Protein AF-A0A3D0PVH1-F1 (afdb_monomer)

Radius of gyration: 25.81 Å; Cα contacts (8 Å, |Δi|>4): 87; chains: 1; bounding box: 65×51×60 Å

Mean predicted aligned error: 17.64 Å

Sequence (169 aa):
MKKSSKGLLYLTVISFYKYKIFYNYIYSILQAGQNINSIFKSRQNTFSICLEEKLMKNLGETIGKRIRSYRVQAQLSQEALAERAGVHPTYIGQLERGEKNATIESIAKITAALQLPLSKLFAHLESSEEQQEDIPSVCYQMILQQPEKKQKAILKLLQDIVAVLENEE

Foldseek 3Di:
DDDDPVVVVVVVVVVVVVVVVVVVVVVVCVVVVDDPVVVVVVCVVVVVVVVVVVLLLVLQQLLLCLLVVLCVVVVHDLCQLCVQLVHDSVVNVCSNRSVDDDDPSSLVSSCVSSVHPSCVSCPPPPPDDDPDPPVVVVVVVVLVPDDPVVNVVVVVVVVVVVVVVVPPD

Nearest PDB structures (foldseek):
  2b5a-assembly1_A  TM=9.192E-01  e=3.658E-06  [Bacillus] caldolyticus
  1y7y-assembly1_B  TM=9.838E-01  e=2.202E-05  Aeromonas hydrophila
  3f52-assembly1_A  TM=9.693E-01  e=4.315E-05  Corynebacterium glutamicum
  5woq-assembly2_C  TM=9.883E-01  e=1.253E-04  Mycolicibacterium smegmatis MC2 155
  6jq1-assembly1_A  TM=8.624E-01  e=2.455E-04  Deinococcus geothermalis DSM 11300

Solvent-accessible surface area (backbone atoms only — not comparable to full-atom values): 9764 Å² total; per-residue (Å²): 137,86,79,73,74,66,62,64,56,52,56,54,50,51,52,52,52,54,50,49,53,52,49,53,48,53,52,52,42,68,74,65,75,56,62,69,67,63,57,50,64,67,44,50,63,63,54,48,55,58,48,50,55,55,51,54,56,49,50,38,33,51,44,10,46,48,54,46,52,54,36,53,74,70,71,44,54,55,56,58,47,14,61,64,34,74,48,57,38,70,55,46,54,33,29,37,67,30,77,43,88,72,51,72,67,57,50,52,33,46,27,58,54,65,76,43,63,68,64,71,69,56,58,80,72,83,76,76,90,70,99,63,82,57,60,70,60,52,52,51,54,61,45,68,76,42,58,69,74,55,40,56,51,51,52,52,52,50,51,55,51,50,56,55,65,70,71,76,121

Structure (mmCIF, N/CA/C/O backbone):
data_AF-A0A3D0PVH1-F1
#
_entry.id   AF-A0A3D0PVH1-F1
#
loop_
_atom_site.group_PDB
_atom_site.id
_atom_site.type_symbol
_atom_site.label_atom_id
_atom_site.label_alt_id
_atom_site.label_comp_id
_atom_site.label_asym_id
_atom_site.label_entity_id
_atom_site.label_seq_id
_atom_site.pdbx_PDB_ins_code
_atom_site.Cartn_x
_atom_site.Cartn_y
_atom_site.Cartn_z
_atom_site.occupancy
_atom_site.B_iso_or_equiv
_atom_site.auth_seq_id
_atom_site.auth_comp_id
_atom_site.auth_asym_id
_atom_site.auth_atom_id
_atom_site.pdbx_PDB_model_num
ATOM 1 N N . MET A 1 1 ? 6.903 41.391 25.433 1.00 38.75 1 MET A N 1
ATOM 2 C CA . MET A 1 1 ? 7.056 40.019 24.893 1.00 38.75 1 MET A CA 1
ATOM 3 C C . MET A 1 1 ? 8.534 39.634 24.898 1.00 38.75 1 MET A C 1
ATOM 5 O O . MET A 1 1 ? 9.272 40.074 24.028 1.00 38.75 1 MET A O 1
ATOM 9 N N . LYS A 1 2 ? 8.999 38.879 25.904 1.00 40.88 2 LYS A N 1
ATOM 10 C CA . LYS A 1 2 ? 10.384 38.376 25.967 1.00 40.88 2 LYS A CA 1
ATOM 11 C C . LYS A 1 2 ? 10.475 37.090 25.137 1.00 40.88 2 LYS A C 1
ATOM 13 O O . LYS A 1 2 ? 9.973 36.058 25.571 1.00 40.88 2 LYS A O 1
ATOM 18 N N . LYS A 1 3 ? 11.074 37.138 23.942 1.00 42.75 3 LYS A N 1
ATOM 19 C CA . LYS A 1 3 ? 11.450 35.917 23.207 1.00 42.75 3 LYS A CA 1
ATOM 20 C C . LYS A 1 3 ? 12.650 35.277 23.917 1.00 42.75 3 LYS A C 1
ATOM 22 O O . LYS A 1 3 ? 13.628 35.949 24.219 1.00 42.75 3 LYS A O 1
ATOM 27 N N . SER A 1 4 ? 12.516 33.994 24.242 1.00 41.38 4 SER A N 1
ATOM 28 C CA . SER A 1 4 ? 13.452 33.202 25.044 1.00 41.38 4 SER A CA 1
ATOM 29 C C . SER A 1 4 ? 14.794 32.999 24.331 1.00 41.38 4 SER A C 1
ATOM 31 O O . SER A 1 4 ? 14.883 32.266 23.348 1.00 41.38 4 SER A O 1
ATOM 33 N N . SER A 1 5 ? 15.858 33.595 24.871 1.00 49.34 5 SER A N 1
ATOM 34 C CA . SER A 1 5 ? 17.253 33.500 24.407 1.00 49.34 5 SER A CA 1
ATOM 35 C C . SER A 1 5 ? 17.872 32.095 24.536 1.00 49.34 5 SER A C 1
ATOM 37 O O . SER A 1 5 ? 19.026 31.892 24.173 1.00 49.34 5 SER A O 1
ATOM 39 N N . LYS A 1 6 ? 17.126 31.110 25.058 1.00 46.09 6 LYS A N 1
ATOM 40 C CA . LYS A 1 6 ? 17.613 29.744 25.314 1.00 46.09 6 LYS A CA 1
ATOM 41 C C . LYS A 1 6 ? 17.659 28.861 24.055 1.00 46.09 6 LYS A C 1
ATOM 43 O O . LYS A 1 6 ? 18.443 27.921 24.014 1.00 46.09 6 LYS A O 1
ATOM 48 N N . GLY A 1 7 ? 16.871 29.175 23.020 1.00 42.56 7 GLY A N 1
ATOM 49 C CA . GLY A 1 7 ? 16.811 28.386 21.778 1.00 42.56 7 GLY A CA 1
ATOM 50 C C . GLY A 1 7 ? 18.022 28.563 20.852 1.00 42.56 7 GLY A C 1
ATOM 51 O O . GLY A 1 7 ? 18.492 27.590 20.268 1.00 42.56 7 GLY A O 1
ATOM 52 N N . LEU A 1 8 ? 18.580 29.779 20.759 1.00 41.19 8 LEU A N 1
ATOM 53 C CA . LEU A 1 8 ? 19.764 30.034 19.924 1.00 41.19 8 LEU A CA 1
ATOM 54 C C . LEU A 1 8 ? 21.045 29.426 20.514 1.00 41.19 8 LEU A C 1
ATOM 56 O O . LEU A 1 8 ? 21.888 28.956 19.759 1.00 41.19 8 LEU A O 1
ATOM 60 N N . LEU A 1 9 ? 21.170 29.372 21.844 1.00 41.19 9 LEU A N 1
ATOM 61 C CA . LEU A 1 9 ? 22.317 28.747 22.516 1.00 41.19 9 LEU A CA 1
ATOM 62 C C . LEU A 1 9 ? 22.354 27.220 22.331 1.00 41.19 9 LEU A C 1
ATOM 64 O O . LEU A 1 9 ? 23.427 26.630 22.297 1.00 41.19 9 LEU A O 1
ATOM 68 N N . TYR A 1 10 ? 21.202 26.564 22.172 1.00 40.69 10 TYR A N 1
ATOM 69 C CA . TYR A 1 10 ? 21.151 25.111 21.977 1.00 40.69 10 TYR A CA 1
ATOM 70 C C . TYR A 1 10 ? 21.612 24.703 20.567 1.00 40.69 10 TYR A C 1
ATOM 72 O O . TYR A 1 10 ? 22.348 23.731 20.398 1.00 40.69 10 TYR A O 1
ATOM 80 N N . LEU A 1 11 ? 21.251 25.495 19.551 1.00 40.66 11 LEU A N 1
ATOM 81 C CA . LEU A 1 11 ? 21.660 25.265 18.162 1.00 40.66 11 LEU A CA 1
ATOM 82 C C . LEU A 1 11 ? 23.155 25.541 17.938 1.00 40.66 11 LEU A C 1
ATOM 84 O O . LEU A 1 11 ? 23.806 24.805 17.193 1.00 40.66 11 LEU A O 1
ATOM 88 N N . THR A 1 12 ? 23.729 26.540 18.617 1.00 41.91 12 THR A N 1
ATOM 89 C CA . THR A 1 12 ? 25.173 26.813 18.533 1.00 41.91 12 THR A CA 1
ATOM 90 C C . THR A 1 12 ? 25.998 25.735 19.230 1.00 41.91 12 THR A C 1
ATOM 92 O O . THR A 1 12 ? 27.008 25.309 18.675 1.00 41.91 12 THR A O 1
ATOM 95 N N . VAL A 1 13 ? 25.547 25.213 20.376 1.00 44.84 13 VAL A N 1
ATOM 96 C CA . VAL A 1 13 ? 26.235 24.126 21.097 1.00 44.84 13 VAL A CA 1
ATOM 97 C C . VAL A 1 13 ? 26.186 22.804 20.319 1.00 44.84 13 VAL A C 1
ATOM 99 O O . VAL A 1 13 ? 27.207 22.121 20.239 1.00 44.84 13 VAL A O 1
ATOM 102 N N . ILE A 1 14 ? 25.062 22.458 19.677 1.00 44.75 14 ILE A N 1
ATOM 103 C CA . ILE A 1 14 ? 24.969 21.249 18.832 1.00 44.75 14 ILE A CA 1
ATOM 104 C C . ILE A 1 14 ? 25.853 21.372 17.589 1.00 44.75 14 ILE A C 1
ATOM 106 O O . ILE A 1 14 ? 26.555 20.419 17.247 1.00 44.75 14 ILE A O 1
ATOM 110 N N . SER A 1 15 ? 25.865 22.541 16.938 1.00 47.22 15 SER A N 1
ATOM 111 C CA . SER A 1 15 ? 26.770 22.795 15.814 1.00 47.22 15 SER A CA 1
ATOM 112 C C . SER A 1 15 ? 28.230 22.633 16.258 1.00 47.22 15 SER A C 1
ATOM 114 O O . SER A 1 15 ? 28.985 21.879 15.647 1.00 47.22 15 SER A O 1
ATOM 116 N N . PHE A 1 16 ? 28.604 23.202 17.409 1.00 43.06 16 PHE A N 1
ATOM 117 C CA . PHE A 1 16 ? 29.961 23.107 17.954 1.00 43.06 16 PHE A CA 1
ATOM 118 C C . PHE A 1 16 ? 30.376 21.670 18.314 1.00 43.06 16 PHE A C 1
ATOM 120 O O . PHE A 1 16 ? 31.490 21.254 17.998 1.00 43.06 16 PHE A O 1
ATOM 127 N N . TYR A 1 17 ? 29.487 20.874 18.920 1.00 39.94 17 TYR A N 1
ATOM 128 C CA . TYR A 1 17 ? 29.766 19.465 19.236 1.00 39.94 17 TYR A CA 1
ATOM 129 C C . TYR A 1 17 ? 29.896 18.599 17.981 1.00 39.94 17 TYR A C 1
ATOM 131 O O . TYR A 1 17 ? 30.778 17.742 17.919 1.00 39.94 17 TYR A O 1
ATOM 139 N N . LYS A 1 18 ? 29.074 18.851 16.957 1.00 49.81 18 LYS A N 1
ATOM 140 C CA . LYS A 1 18 ? 29.143 18.131 15.680 1.00 49.81 18 LYS A CA 1
ATOM 141 C C . LYS A 1 18 ? 30.455 18.427 14.945 1.00 49.81 18 LYS A C 1
ATOM 143 O O . LYS A 1 18 ? 31.111 17.497 14.480 1.00 49.81 18 LYS A O 1
ATOM 148 N N . TYR A 1 19 ? 30.891 19.690 14.943 1.00 50.19 19 TYR A N 1
ATOM 149 C CA . TYR A 1 19 ? 32.197 20.087 14.410 1.00 50.19 19 TYR A CA 1
ATOM 150 C C . TYR A 1 19 ? 33.364 19.532 15.231 1.00 50.19 19 TYR A C 1
ATOM 152 O O . TYR A 1 19 ? 34.348 19.092 14.649 1.00 50.19 19 TYR A O 1
ATO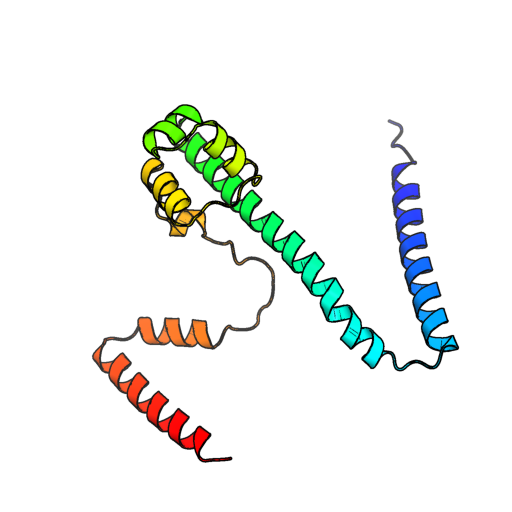M 160 N N . LYS A 1 20 ? 33.258 19.475 16.564 1.00 47.69 20 LYS A N 1
ATOM 161 C CA . LYS A 1 20 ? 34.323 18.946 17.434 1.00 47.69 20 LYS A CA 1
ATOM 162 C C . LYS A 1 20 ? 34.519 17.436 17.275 1.00 47.69 20 LYS A C 1
ATOM 164 O O . LYS A 1 20 ? 35.655 16.971 17.272 1.00 47.69 20 LYS A O 1
ATOM 169 N N . ILE A 1 21 ? 33.436 16.678 17.099 1.00 54.91 21 ILE A N 1
ATOM 170 C CA . ILE A 1 21 ? 33.502 15.236 16.807 1.00 54.91 21 ILE A CA 1
ATOM 171 C C . ILE A 1 21 ? 34.132 15.006 15.431 1.00 54.91 21 ILE A C 1
ATOM 173 O O . ILE A 1 21 ? 35.033 14.182 15.306 1.00 54.91 21 ILE A O 1
ATOM 177 N N . PHE A 1 22 ? 33.713 15.772 14.421 1.00 55.03 22 PHE A N 1
ATOM 178 C CA . PHE A 1 22 ? 34.266 15.669 13.071 1.00 55.03 22 PHE A CA 1
ATOM 179 C C . PHE A 1 22 ? 35.750 16.068 13.025 1.00 55.03 22 PHE A C 1
ATOM 181 O O . PHE A 1 22 ? 36.562 15.374 12.420 1.00 55.03 22 PHE A O 1
ATOM 188 N N . TYR A 1 23 ? 36.130 17.129 13.742 1.00 54.12 23 TYR A N 1
ATOM 189 C CA . TYR A 1 23 ? 37.510 17.602 13.827 1.00 54.12 23 TYR A CA 1
ATOM 190 C C . TYR A 1 23 ? 38.419 16.602 14.548 1.00 54.12 23 TYR A C 1
ATOM 192 O O . TYR A 1 23 ? 39.466 16.247 14.017 1.00 54.12 23 TYR A O 1
ATOM 200 N N . ASN A 1 24 ? 38.003 16.080 15.709 1.00 52.25 24 ASN A N 1
ATOM 201 C CA . ASN A 1 24 ? 38.764 15.054 16.434 1.00 52.25 24 ASN A CA 1
ATOM 202 C C . ASN A 1 24 ? 38.900 13.757 15.622 1.00 52.25 24 ASN A C 1
ATOM 204 O O . ASN A 1 24 ? 39.932 13.093 15.693 1.00 52.25 24 ASN A O 1
ATOM 208 N N . TYR A 1 25 ? 37.887 13.417 14.820 1.00 56.62 25 TYR A N 1
ATOM 209 C CA . TYR A 1 25 ? 37.922 12.262 13.930 1.00 56.62 25 TYR A CA 1
ATOM 210 C C . TYR A 1 25 ? 38.947 12.445 12.803 1.00 56.62 25 TYR A C 1
ATOM 212 O O . TYR A 1 25 ? 39.815 11.588 12.635 1.00 56.62 25 TYR A O 1
ATOM 220 N N . ILE A 1 26 ? 38.936 13.590 12.110 1.00 59.16 26 ILE A N 1
ATOM 221 C CA . ILE A 1 26 ? 39.945 13.901 11.085 1.00 59.16 26 ILE A CA 1
ATOM 222 C C . ILE A 1 26 ? 41.355 13.958 11.689 1.00 59.16 26 ILE A C 1
ATOM 224 O O . ILE A 1 26 ? 42.286 13.395 11.113 1.00 59.16 26 ILE A O 1
ATOM 228 N N . TYR A 1 27 ? 41.515 14.538 12.883 1.00 56.91 27 TYR A N 1
ATOM 229 C CA . TYR A 1 27 ? 42.807 14.571 13.576 1.00 56.91 27 TYR A CA 1
ATOM 230 C C . TYR A 1 27 ? 43.318 13.169 13.943 1.00 56.91 27 TYR A C 1
ATOM 232 O O . TYR A 1 27 ? 44.507 12.891 13.792 1.00 56.91 27 TYR A O 1
ATOM 240 N N . SER A 1 28 ? 42.431 12.262 14.369 1.00 56.66 28 SER A N 1
ATOM 241 C CA . SER A 1 28 ? 42.804 10.875 14.684 1.00 56.66 28 SER A CA 1
ATOM 242 C C . SER A 1 28 ? 43.239 10.077 13.448 1.00 56.66 28 SER A C 1
ATOM 244 O O . SER A 1 28 ? 44.145 9.252 13.537 1.00 56.66 28 SER A O 1
ATOM 246 N N . ILE A 1 29 ? 42.655 10.365 12.279 1.00 52.94 29 ILE A N 1
ATOM 247 C CA . ILE A 1 29 ? 43.011 9.715 11.010 1.00 52.94 29 ILE A CA 1
ATOM 248 C C . ILE A 1 29 ? 44.363 10.224 10.497 1.00 52.94 29 ILE A C 1
ATOM 250 O O . ILE A 1 29 ? 45.178 9.427 10.032 1.00 52.94 29 ILE A O 1
ATOM 254 N N . LEU A 1 30 ? 44.635 11.525 10.649 1.00 55.66 30 LEU A N 1
ATOM 255 C CA . LEU A 1 30 ? 45.919 12.130 10.283 1.00 55.66 30 LEU A CA 1
ATOM 256 C C . LEU A 1 30 ? 47.079 11.623 11.156 1.00 55.66 30 LEU A C 1
ATOM 258 O O . LEU A 1 30 ? 48.173 11.424 10.638 1.00 55.66 30 LEU A O 1
ATOM 262 N N . GLN A 1 31 ? 46.854 11.367 12.452 1.00 52.50 31 GLN A N 1
ATOM 263 C CA . GLN A 1 31 ? 47.897 10.825 13.337 1.00 52.50 31 GLN A CA 1
ATOM 264 C C . GLN A 1 31 ? 48.123 9.312 13.193 1.00 52.50 31 GLN A C 1
ATOM 266 O O . GLN A 1 31 ? 49.213 8.834 13.492 1.00 52.50 31 GLN A O 1
ATOM 271 N N . ALA A 1 32 ? 47.130 8.554 12.721 1.00 53.16 32 ALA A N 1
ATOM 272 C CA . ALA A 1 32 ? 47.226 7.098 12.584 1.00 53.16 32 ALA A CA 1
ATOM 273 C C . ALA A 1 32 ? 47.788 6.621 11.228 1.00 53.16 32 ALA A C 1
ATOM 275 O O . ALA A 1 32 ? 47.938 5.413 11.031 1.00 53.16 32 ALA A O 1
ATOM 276 N N . GLY A 1 33 ? 48.064 7.531 10.283 1.00 53.38 33 GLY A N 1
ATOM 277 C CA . GLY A 1 33 ? 48.622 7.200 8.962 1.00 53.38 33 GLY A CA 1
ATOM 278 C C . GLY A 1 33 ? 47.747 6.266 8.112 1.00 53.38 33 GLY A C 1
ATOM 279 O O . GLY A 1 33 ? 48.237 5.649 7.169 1.00 53.38 33 GLY A O 1
ATOM 280 N N . GLN A 1 34 ? 46.464 6.118 8.452 1.00 51.94 34 GLN A N 1
ATOM 281 C CA . GLN A 1 34 ? 45.548 5.200 7.777 1.00 51.94 34 GLN A CA 1
ATOM 282 C C . GLN A 1 34 ? 44.989 5.837 6.499 1.00 51.94 34 GLN A C 1
ATOM 284 O O . GLN A 1 34 ? 44.608 7.008 6.489 1.00 51.94 34 GLN A O 1
ATOM 289 N N . ASN A 1 35 ? 44.887 5.056 5.419 1.00 53.53 35 ASN A N 1
ATOM 290 C CA . ASN A 1 35 ? 44.295 5.521 4.167 1.00 53.53 35 ASN A CA 1
ATOM 291 C C . ASN A 1 35 ? 42.792 5.792 4.364 1.00 53.53 35 ASN A C 1
ATOM 293 O O . ASN A 1 35 ? 42.011 4.885 4.648 1.00 53.53 35 ASN A O 1
ATOM 297 N N . ILE A 1 36 ? 42.386 7.047 4.183 1.00 52.94 36 ILE A N 1
ATOM 298 C CA . ILE A 1 36 ? 41.011 7.526 4.391 1.00 52.94 36 ILE A CA 1
ATOM 299 C C . ILE A 1 36 ? 40.004 6.686 3.580 1.00 52.94 36 ILE A C 1
ATOM 301 O O . ILE A 1 36 ? 38.907 6.399 4.061 1.00 52.94 36 ILE A O 1
ATOM 305 N N . ASN A 1 37 ? 40.404 6.199 2.399 1.00 47.00 37 ASN A N 1
ATOM 306 C CA . ASN A 1 37 ? 39.548 5.403 1.520 1.00 47.00 37 ASN A CA 1
ATOM 307 C C . ASN A 1 37 ? 39.254 3.990 2.057 1.00 47.00 37 ASN A C 1
ATOM 309 O O . ASN A 1 37 ? 38.160 3.477 1.820 1.00 47.00 37 ASN A O 1
ATOM 313 N N . SER A 1 38 ? 40.166 3.353 2.805 1.00 46.62 38 SER A N 1
ATOM 314 C CA . SER A 1 38 ? 39.926 2.003 3.354 1.00 46.62 38 SER A CA 1
ATOM 315 C C . SER A 1 38 ? 38.992 2.030 4.572 1.00 46.62 38 SER A C 1
ATOM 317 O O . SER A 1 38 ? 38.184 1.118 4.769 1.00 46.62 38 SER A O 1
ATOM 319 N N . ILE A 1 39 ? 39.023 3.119 5.345 1.00 48.66 39 ILE A N 1
ATOM 320 C CA . ILE A 1 39 ? 38.092 3.366 6.456 1.00 48.66 39 ILE A CA 1
ATOM 321 C C . ILE A 1 39 ? 36.696 3.717 5.919 1.00 48.66 39 ILE A C 1
ATOM 323 O O . ILE A 1 39 ? 35.693 3.246 6.459 1.00 48.66 39 ILE A O 1
ATOM 327 N N . PHE A 1 40 ? 36.620 4.474 4.819 1.00 44.31 40 PHE A N 1
ATOM 328 C CA . PHE A 1 40 ? 35.352 4.813 4.167 1.00 44.31 40 PHE A CA 1
ATOM 329 C C . PHE A 1 40 ? 34.633 3.566 3.629 1.00 44.31 40 PHE A C 1
ATOM 331 O O . PHE A 1 40 ? 33.432 3.400 3.839 1.00 44.31 40 PHE A O 1
ATOM 338 N N . LYS A 1 41 ? 35.384 2.631 3.030 1.00 46.38 41 LYS A N 1
ATOM 339 C CA . LYS A 1 41 ? 34.841 1.383 2.467 1.00 46.38 41 LYS A CA 1
ATOM 340 C C . LYS A 1 41 ? 34.309 0.415 3.533 1.00 46.38 41 LYS A C 1
ATOM 342 O O . LYS A 1 41 ? 33.306 -0.248 3.301 1.00 46.38 41 LYS A O 1
ATOM 347 N N . SER A 1 42 ? 34.931 0.359 4.717 1.00 43.50 42 SER A N 1
ATOM 348 C CA . SER A 1 42 ? 34.463 -0.517 5.809 1.00 43.50 42 SER A CA 1
ATOM 349 C C . SER A 1 42 ? 33.243 0.034 6.562 1.00 43.50 42 SER A C 1
ATOM 351 O O . SER A 1 42 ? 32.468 -0.744 7.120 1.00 43.50 42 SER A O 1
ATOM 353 N N . ARG A 1 43 ? 33.024 1.360 6.556 1.00 44.53 43 ARG A N 1
ATOM 354 C CA . ARG A 1 43 ? 31.900 2.006 7.264 1.00 44.53 43 ARG A CA 1
ATOM 355 C C . ARG A 1 43 ? 30.712 2.426 6.399 1.00 44.53 43 ARG A C 1
ATOM 357 O O . ARG A 1 43 ? 29.647 2.666 6.966 1.00 44.53 43 ARG A O 1
ATOM 364 N N . GLN A 1 44 ? 30.824 2.425 5.067 1.00 41.62 44 GLN A N 1
ATOM 365 C CA . GLN A 1 44 ? 29.647 2.509 4.183 1.00 41.62 44 GLN A CA 1
ATOM 366 C C . GLN A 1 44 ? 28.609 1.430 4.528 1.00 41.62 44 GLN A C 1
ATOM 368 O O . GLN A 1 44 ? 27.420 1.718 4.575 1.00 41.62 44 GLN A O 1
ATOM 373 N N . ASN A 1 45 ? 29.059 0.230 4.904 1.00 38.44 45 ASN A N 1
ATOM 374 C CA . ASN A 1 45 ? 28.171 -0.886 5.223 1.00 38.44 45 ASN A CA 1
ATOM 375 C C . ASN A 1 45 ? 27.338 -0.664 6.506 1.00 38.44 45 ASN A C 1
ATOM 377 O O . ASN A 1 45 ? 26.179 -1.046 6.576 1.00 38.44 45 ASN A O 1
ATOM 381 N N . THR A 1 46 ? 27.881 0.016 7.523 1.00 36.34 46 THR A N 1
ATOM 382 C CA . THR A 1 46 ? 27.152 0.291 8.782 1.00 36.34 46 THR A CA 1
ATOM 383 C C . THR A 1 46 ? 26.297 1.556 8.719 1.00 36.34 46 THR A C 1
ATOM 385 O O . THR A 1 46 ? 25.272 1.635 9.396 1.00 36.34 46 THR A O 1
ATOM 388 N N . PHE A 1 47 ? 26.676 2.537 7.895 1.00 42.59 47 PHE A N 1
ATOM 389 C CA . PHE A 1 47 ? 25.851 3.722 7.647 1.00 42.59 47 PHE A CA 1
ATOM 390 C C . PHE A 1 47 ? 24.662 3.410 6.717 1.00 42.59 47 PHE A C 1
ATOM 392 O O . PHE A 1 47 ? 23.582 3.953 6.940 1.00 42.59 47 PHE A O 1
ATOM 399 N N . SER A 1 48 ? 24.826 2.488 5.753 1.00 41.66 48 SER A N 1
ATOM 400 C CA . SER A 1 48 ? 23.750 2.030 4.851 1.00 41.66 48 SER A CA 1
ATOM 401 C C . SER A 1 48 ? 22.627 1.313 5.604 1.00 41.66 48 SER A C 1
ATOM 403 O O . SER A 1 48 ? 21.468 1.681 5.453 1.00 41.66 48 SER A O 1
ATOM 405 N N . ILE A 1 49 ? 22.954 0.386 6.515 1.00 49.25 49 ILE A N 1
ATOM 406 C CA . ILE A 1 49 ? 21.949 -0.392 7.271 1.00 49.25 49 ILE A CA 1
ATOM 407 C C . ILE A 1 49 ? 21.044 0.515 8.126 1.00 49.25 49 ILE A C 1
ATOM 409 O O . ILE A 1 49 ? 19.827 0.348 8.167 1.00 49.25 49 ILE A O 1
ATOM 413 N N . CYS A 1 50 ? 21.620 1.526 8.784 1.00 44.00 50 CYS A N 1
ATOM 414 C CA . CYS A 1 50 ? 20.859 2.451 9.631 1.00 44.00 50 CYS A CA 1
ATOM 415 C C . CYS A 1 50 ? 20.008 3.436 8.800 1.00 44.00 50 CYS A C 1
ATOM 417 O O . CYS A 1 50 ? 18.951 3.895 9.244 1.00 44.00 50 CYS A O 1
ATOM 419 N N . LEU A 1 51 ? 20.454 3.757 7.579 1.00 47.88 51 LEU A N 1
ATOM 420 C CA . LEU A 1 51 ? 19.699 4.578 6.635 1.00 47.88 51 LEU A CA 1
ATOM 421 C C . LEU A 1 51 ? 18.523 3.792 6.034 1.00 47.88 51 LEU A C 1
ATOM 423 O O . LEU A 1 51 ? 17.417 4.327 5.973 1.00 47.88 51 LEU A O 1
ATOM 427 N N . GLU A 1 52 ? 18.728 2.519 5.695 1.00 44.72 52 GLU A N 1
ATOM 428 C CA . GLU A 1 52 ? 17.694 1.599 5.207 1.00 44.72 52 GLU A CA 1
ATOM 429 C C . GLU A 1 52 ? 16.598 1.348 6.254 1.00 44.72 52 GLU A C 1
ATOM 431 O O . GLU A 1 52 ? 15.415 1.483 5.937 1.00 44.72 52 GLU A O 1
ATOM 436 N N . GLU A 1 53 ? 16.943 1.099 7.524 1.00 48.50 53 GLU A N 1
ATOM 437 C CA . GLU A 1 53 ? 15.943 0.959 8.599 1.00 48.50 53 GLU A CA 1
ATOM 438 C C . GLU A 1 53 ? 15.113 2.238 8.796 1.00 48.50 53 GLU A C 1
ATOM 440 O O . GLU A 1 53 ? 13.895 2.185 9.000 1.00 48.50 53 GLU A O 1
ATOM 445 N N . LYS A 1 54 ? 15.751 3.411 8.709 1.00 45.97 54 LYS A N 1
ATOM 446 C CA . LYS A 1 54 ? 15.076 4.708 8.865 1.00 45.97 54 LYS A CA 1
ATOM 447 C C . LYS A 1 54 ? 14.183 5.044 7.667 1.00 45.97 54 LYS A C 1
ATOM 449 O O . LYS A 1 54 ? 13.136 5.670 7.850 1.00 45.97 54 LYS A O 1
ATOM 454 N N . LEU A 1 55 ? 14.570 4.607 6.470 1.00 52.41 55 LEU A N 1
ATOM 455 C CA . LEU A 1 55 ? 13.799 4.746 5.236 1.00 52.41 55 LEU A CA 1
ATOM 456 C C . LEU A 1 55 ? 12.597 3.786 5.215 1.00 52.41 55 LEU A C 1
ATOM 458 O O . LEU A 1 55 ? 11.479 4.208 4.923 1.00 52.41 55 LEU A O 1
ATOM 462 N N . MET A 1 56 ? 12.777 2.527 5.627 1.00 50.53 56 MET A N 1
ATOM 463 C CA . MET A 1 56 ? 11.678 1.556 5.732 1.00 50.53 56 MET A CA 1
ATOM 464 C C . MET A 1 56 ? 10.638 1.969 6.782 1.00 50.53 56 MET A C 1
ATOM 466 O O . MET A 1 56 ? 9.433 1.853 6.539 1.00 50.53 56 MET A O 1
ATOM 470 N N . LYS A 1 57 ? 11.077 2.530 7.918 1.00 54.34 57 LYS A N 1
ATOM 471 C CA . LYS A 1 57 ? 10.169 3.076 8.941 1.00 54.34 57 LYS A CA 1
ATOM 472 C C . LYS A 1 57 ? 9.327 4.247 8.407 1.00 54.34 57 LYS A C 1
ATOM 474 O O . LYS A 1 57 ? 8.173 4.406 8.795 1.00 54.34 57 LYS A O 1
ATOM 479 N N . ASN A 1 58 ? 9.863 5.014 7.455 1.00 71.25 58 ASN A N 1
ATOM 480 C CA . ASN A 1 58 ? 9.162 6.122 6.801 1.00 71.25 58 ASN A CA 1
ATOM 481 C C . ASN A 1 58 ? 8.029 5.637 5.871 1.00 71.25 58 ASN A C 1
ATOM 483 O O . ASN A 1 58 ? 6.953 6.241 5.827 1.00 71.25 58 ASN A O 1
ATOM 487 N N . LEU A 1 59 ? 8.224 4.508 5.180 1.00 83.00 59 LEU A N 1
ATOM 488 C CA . LEU A 1 59 ? 7.241 3.976 4.234 1.00 83.00 59 LEU A CA 1
ATOM 489 C C . LEU A 1 59 ? 5.979 3.449 4.932 1.00 83.00 59 LEU A C 1
ATOM 491 O O . LEU A 1 59 ? 4.867 3.808 4.539 1.00 83.00 59 LEU A O 1
ATOM 495 N N . GLY A 1 60 ? 6.140 2.640 5.985 1.00 86.81 60 GLY A N 1
ATOM 496 C CA . GLY A 1 60 ? 5.013 2.094 6.751 1.00 86.81 60 GLY A CA 1
ATOM 497 C C . GLY A 1 60 ? 4.144 3.191 7.370 1.00 86.81 60 GLY A C 1
ATOM 498 O O . GLY A 1 60 ? 2.920 3.160 7.247 1.00 86.81 60 GLY A O 1
ATOM 499 N N . GLU A 1 61 ? 4.767 4.219 7.952 1.00 87.94 61 GLU A N 1
ATOM 500 C CA . GLU A 1 61 ? 4.058 5.396 8.465 1.00 87.94 61 GLU A CA 1
ATOM 501 C C . GLU A 1 61 ? 3.350 6.189 7.357 1.00 87.94 61 GLU A C 1
ATOM 503 O O . GLU A 1 61 ? 2.224 6.654 7.550 1.00 87.94 61 GLU A O 1
ATOM 508 N N . THR A 1 62 ? 3.984 6.357 6.193 1.00 89.00 62 THR A N 1
ATOM 509 C CA . THR A 1 62 ? 3.396 7.083 5.057 1.00 89.00 62 THR A CA 1
ATOM 510 C C . THR A 1 62 ? 2.168 6.361 4.510 1.00 89.00 62 THR A C 1
ATOM 512 O O . THR A 1 62 ? 1.111 6.976 4.338 1.00 89.00 62 THR A O 1
ATOM 515 N N . ILE A 1 63 ? 2.272 5.048 4.298 1.00 91.94 63 ILE A N 1
ATOM 516 C CA . ILE A 1 63 ? 1.143 4.212 3.883 1.00 91.94 63 ILE A CA 1
ATOM 517 C C . ILE A 1 63 ? 0.046 4.212 4.950 1.00 91.94 63 ILE A C 1
ATOM 519 O O . ILE A 1 63 ? -1.118 4.443 4.619 1.00 91.94 63 ILE A O 1
ATOM 523 N N . GLY A 1 64 ? 0.401 4.043 6.226 1.00 93.81 64 GLY A N 1
ATOM 524 C CA . GLY A 1 64 ? -0.543 4.078 7.344 1.00 93.81 64 GLY A CA 1
ATOM 525 C C . GLY A 1 64 ? -1.345 5.381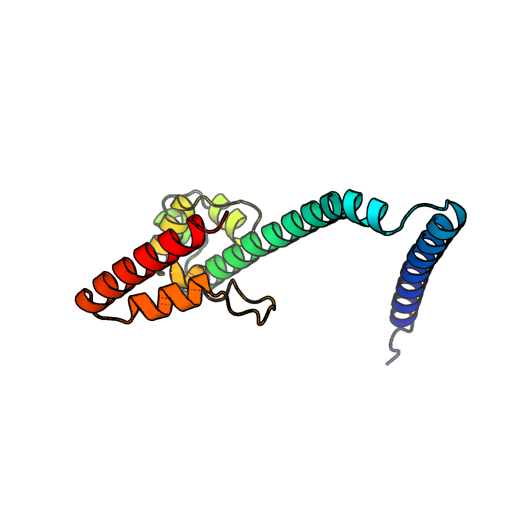 7.408 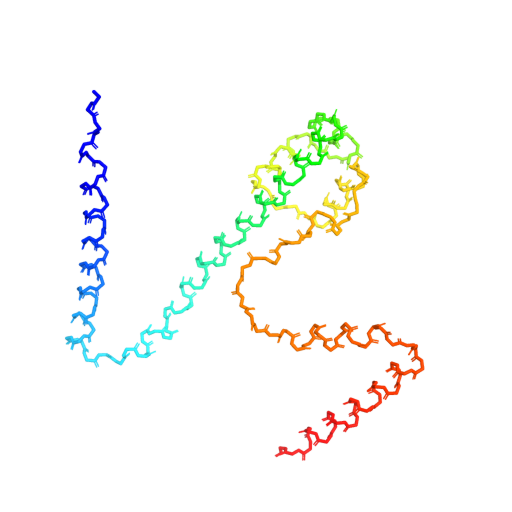1.00 93.81 64 GLY A C 1
ATOM 526 O O . GLY A 1 64 ? -2.577 5.358 7.494 1.00 93.81 64 GLY A O 1
ATOM 527 N N . LYS A 1 65 ? -0.673 6.529 7.256 1.00 92.88 65 LYS A N 1
ATOM 528 C CA . LYS A 1 65 ? -1.326 7.848 7.181 1.00 92.88 65 L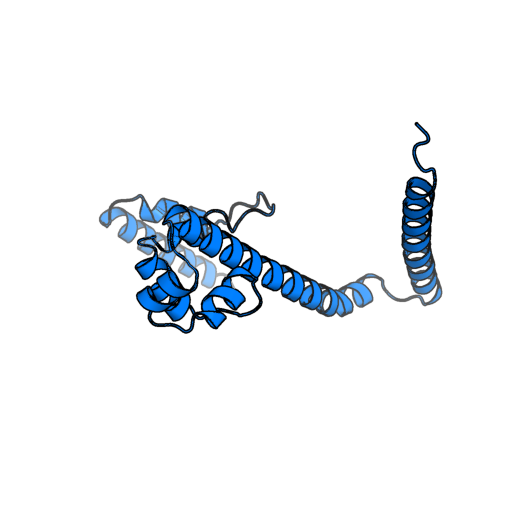YS A CA 1
ATOM 529 C C . LYS A 1 65 ? -2.290 7.941 5.999 1.00 92.88 65 LYS A C 1
ATOM 531 O O . LYS A 1 65 ? -3.381 8.486 6.157 1.00 92.88 65 LYS A O 1
ATOM 536 N N . ARG A 1 66 ? -1.932 7.401 4.830 1.00 94.19 66 ARG A N 1
ATOM 537 C CA . ARG A 1 66 ? -2.816 7.396 3.650 1.00 94.19 66 ARG A CA 1
ATOM 538 C C . ARG A 1 66 ? -4.050 6.529 3.861 1.00 94.19 66 ARG A C 1
ATOM 540 O O . ARG A 1 66 ? -5.148 6.988 3.555 1.00 94.19 66 ARG A O 1
ATOM 547 N N . ILE A 1 67 ? -3.891 5.331 4.427 1.00 96.25 67 ILE A N 1
ATOM 548 C CA . ILE A 1 67 ? -5.018 4.455 4.790 1.00 96.25 67 ILE A CA 1
ATOM 549 C C . ILE A 1 67 ? -5.982 5.207 5.706 1.00 96.25 67 ILE A C 1
ATOM 551 O O . ILE A 1 67 ? -7.178 5.263 5.420 1.00 96.25 67 ILE A O 1
ATOM 555 N N . ARG A 1 68 ? -5.456 5.874 6.741 1.00 96.75 68 ARG A N 1
ATOM 556 C CA . ARG A 1 68 ? -6.263 6.699 7.644 1.00 96.75 68 ARG A CA 1
ATOM 557 C C . ARG A 1 68 ? -7.007 7.810 6.906 1.00 96.75 68 ARG A C 1
ATOM 559 O O . ARG A 1 68 ? -8.200 7.996 7.137 1.00 96.75 68 ARG A O 1
ATOM 566 N N . SER A 1 69 ? -6.326 8.542 6.027 1.00 94.38 69 SER A N 1
ATOM 567 C CA . SER A 1 69 ? -6.933 9.624 5.244 1.00 94.38 69 SER A CA 1
ATOM 568 C C . SER A 1 69 ? -8.097 9.127 4.389 1.00 94.38 69 SER A C 1
ATOM 570 O O . SER A 1 69 ? -9.187 9.691 4.469 1.00 94.38 69 SER A O 1
ATOM 572 N N . TYR A 1 70 ? -7.905 8.048 3.626 1.00 96.62 70 TYR A N 1
ATOM 573 C CA . TYR A 1 70 ? -8.969 7.475 2.796 1.00 96.62 70 TYR A CA 1
ATOM 574 C C . TYR A 1 70 ? -10.112 6.895 3.635 1.00 96.62 70 TYR A C 1
ATOM 576 O O . TYR A 1 70 ? -11.276 7.091 3.295 1.00 96.62 70 TYR A O 1
ATOM 584 N N . ARG A 1 71 ? -9.810 6.260 4.774 1.00 97.81 71 ARG A N 1
ATOM 585 C CA . ARG A 1 71 ? -10.833 5.768 5.706 1.00 97.81 71 ARG A CA 1
ATOM 586 C C . ARG A 1 71 ? -11.724 6.896 6.227 1.00 97.81 71 ARG A C 1
ATOM 588 O O . ARG A 1 71 ? -12.944 6.751 6.247 1.00 97.81 71 ARG A O 1
ATOM 595 N N . VAL A 1 72 ? -11.124 8.011 6.647 1.00 96.44 72 VAL A N 1
ATOM 596 C CA . VAL A 1 72 ? -11.866 9.177 7.151 1.00 96.44 72 VAL A CA 1
ATOM 597 C C . VAL A 1 72 ? -12.690 9.828 6.037 1.00 96.44 72 VAL A C 1
ATOM 599 O O . VAL A 1 72 ? -13.837 10.190 6.280 1.00 96.44 72 VAL A O 1
ATOM 602 N N . GLN A 1 73 ? -12.158 9.923 4.814 1.00 94.06 73 GLN A N 1
ATOM 603 C CA . GLN A 1 73 ? -12.912 10.409 3.648 1.00 94.06 73 GLN A CA 1
ATOM 604 C C . GLN A 1 73 ? -14.120 9.519 3.327 1.00 94.06 73 GLN A C 1
ATOM 606 O O . GLN A 1 73 ? -15.186 10.029 2.996 1.00 94.06 73 GLN A O 1
ATOM 611 N N . ALA A 1 74 ? -13.976 8.203 3.496 1.00 94.25 74 ALA A N 1
ATOM 612 C CA . ALA A 1 74 ? -15.061 7.233 3.375 1.00 94.25 74 ALA A CA 1
ATOM 613 C C . ALA A 1 74 ? -16.003 7.196 4.599 1.00 94.25 74 ALA A C 1
ATOM 615 O O . ALA A 1 74 ? -16.909 6.367 4.636 1.00 94.25 74 ALA A O 1
ATOM 616 N N . GLN A 1 75 ? -15.793 8.065 5.599 1.00 97.25 75 GLN A N 1
ATOM 617 C CA . GLN A 1 75 ? -16.577 8.160 6.839 1.00 97.25 75 GLN A CA 1
ATOM 618 C C . GLN A 1 75 ? -16.640 6.852 7.648 1.00 97.25 75 GLN A C 1
ATOM 620 O O . GLN A 1 75 ? -17.624 6.569 8.329 1.00 97.25 75 GLN A O 1
ATOM 625 N N . LEU A 1 76 ? -15.578 6.045 7.600 1.00 97.25 76 LEU A N 1
ATOM 626 C CA . LEU A 1 76 ? -15.511 4.770 8.315 1.00 97.25 76 LEU A CA 1
ATOM 627 C C . LEU A 1 76 ? -14.772 4.910 9.648 1.00 97.25 76 LEU A C 1
ATOM 629 O O . LEU A 1 76 ? -13.727 5.563 9.730 1.00 97.25 76 LEU A O 1
ATOM 633 N N . SER A 1 77 ? -15.257 4.231 10.690 1.00 98.19 77 SER A N 1
ATOM 634 C CA . SER A 1 77 ? -14.454 3.966 11.890 1.00 98.19 77 SER A CA 1
ATOM 635 C C . SER A 1 77 ? -13.379 2.907 11.603 1.00 98.19 77 SER A C 1
ATOM 637 O O . SER A 1 77 ? -13.403 2.248 10.559 1.00 98.19 77 SER A O 1
ATOM 639 N N . GLN A 1 78 ? -12.406 2.748 12.507 1.00 98.12 78 GLN A N 1
ATOM 640 C CA . GLN A 1 78 ? -11.397 1.689 12.365 1.00 98.12 78 GLN A CA 1
ATOM 641 C C . GLN A 1 78 ? -12.052 0.305 12.426 1.00 98.12 78 GLN A C 1
ATOM 643 O O . GLN A 1 78 ? -11.681 -0.575 11.656 1.00 98.12 78 GLN A O 1
ATOM 648 N N . GLU A 1 79 ? -13.067 0.151 13.274 1.00 97.94 79 GLU A N 1
ATOM 649 C CA . GLU A 1 79 ? -13.885 -1.054 13.413 1.00 97.94 79 GLU A CA 1
ATOM 650 C C . GLU A 1 79 ? -14.642 -1.358 12.118 1.00 97.94 79 GLU A C 1
ATOM 652 O O . GLU A 1 79 ? -14.572 -2.478 11.624 1.00 97.94 79 GLU A O 1
ATOM 657 N N . ALA A 1 80 ? -15.284 -0.351 11.515 1.00 98.19 80 ALA A N 1
ATOM 658 C CA . ALA A 1 80 ? -16.033 -0.522 10.272 1.00 98.19 80 ALA A CA 1
ATOM 659 C C . ALA A 1 80 ? -15.120 -0.880 9.087 1.00 98.19 80 ALA A C 1
ATOM 661 O O . ALA A 1 80 ? -15.483 -1.696 8.240 1.00 98.19 80 ALA A O 1
ATOM 662 N N . LEU A 1 81 ? -13.919 -0.291 9.011 1.00 98.19 81 LEU A N 1
ATOM 663 C CA . LEU A 1 81 ? -12.937 -0.686 7.998 1.00 98.19 81 LEU A CA 1
ATOM 664 C C . LEU A 1 81 ? -12.433 -2.115 8.237 1.00 98.19 81 LEU A C 1
ATOM 666 O O . LEU A 1 81 ? -12.295 -2.880 7.286 1.00 98.19 81 LEU A O 1
ATOM 670 N N . ALA A 1 82 ? -12.157 -2.469 9.491 1.00 97.94 82 ALA A N 1
ATOM 671 C CA . ALA A 1 82 ? -11.663 -3.787 9.862 1.00 97.94 82 ALA A CA 1
ATOM 672 C C . ALA A 1 82 ? -12.666 -4.892 9.516 1.00 97.94 82 ALA A C 1
ATOM 674 O O . ALA A 1 82 ? -12.286 -5.887 8.902 1.00 97.94 82 ALA A O 1
ATOM 675 N N . GLU A 1 83 ? -13.944 -4.669 9.827 1.00 98.00 83 GLU A N 1
ATOM 676 C CA . GLU A 1 83 ? -15.047 -5.561 9.470 1.00 98.00 83 GLU A CA 1
ATOM 677 C C . GLU A 1 83 ? -15.121 -5.770 7.952 1.00 98.00 83 GLU A C 1
ATOM 679 O O . GLU A 1 83 ? -15.076 -6.905 7.481 1.00 98.00 83 GLU A O 1
ATOM 684 N N . ARG A 1 84 ? -15.125 -4.681 7.170 1.00 97.81 84 ARG A N 1
ATOM 685 C CA . ARG A 1 84 ? -15.154 -4.755 5.698 1.00 97.81 84 ARG A CA 1
ATOM 686 C C . ARG A 1 84 ? -13.934 -5.453 5.102 1.00 97.81 84 ARG A C 1
ATOM 688 O O . ARG A 1 84 ? -14.056 -6.122 4.082 1.00 97.81 84 ARG A O 1
ATOM 695 N N . ALA A 1 85 ? -12.761 -5.271 5.704 1.00 96.94 85 ALA A N 1
ATOM 696 C CA . ALA A 1 85 ? -11.514 -5.875 5.243 1.00 96.94 85 ALA A CA 1
ATOM 697 C C . ALA A 1 85 ? -11.299 -7.307 5.774 1.00 96.94 85 ALA A C 1
ATOM 699 O O . ALA A 1 85 ? -10.331 -7.957 5.374 1.00 96.94 85 ALA A O 1
ATOM 700 N N . GLY A 1 86 ? -12.164 -7.804 6.667 1.00 96.75 86 GLY A N 1
ATOM 701 C CA . GLY A 1 86 ? -12.022 -9.124 7.284 1.00 96.75 86 GLY A CA 1
ATOM 702 C C . GLY A 1 86 ? -10.782 -9.245 8.178 1.00 96.75 86 GLY A C 1
ATOM 703 O O . GLY A 1 86 ? -10.111 -10.277 8.166 1.00 96.75 86 GLY A O 1
ATOM 704 N N . VAL A 1 87 ? -10.438 -8.185 8.917 1.00 95.94 87 VAL A N 1
ATOM 705 C CA . VAL A 1 87 ? -9.274 -8.137 9.822 1.00 95.94 87 VAL A CA 1
ATOM 706 C C . VAL A 1 87 ? -9.665 -7.628 11.210 1.00 95.94 87 VAL A C 1
ATOM 708 O O . VAL A 1 87 ? -10.752 -7.101 11.417 1.00 95.94 87 VAL A O 1
ATOM 711 N N . HIS A 1 88 ? -8.769 -7.764 12.189 1.00 96.94 88 HIS A N 1
ATOM 712 C CA . HIS A 1 88 ? -9.026 -7.278 13.545 1.00 96.94 88 HIS A CA 1
ATOM 713 C C . HIS A 1 88 ? -8.929 -5.734 13.630 1.00 96.94 88 HIS A C 1
ATOM 715 O O . HIS A 1 88 ? -7.969 -5.171 13.098 1.00 96.94 88 HIS A O 1
ATOM 721 N N . PRO A 1 89 ? -9.818 -5.022 14.352 1.00 94.81 89 PRO A N 1
ATOM 722 C CA . PRO A 1 89 ? -9.766 -3.556 14.489 1.00 94.81 89 PRO A CA 1
ATOM 723 C C . PRO A 1 89 ? -8.423 -3.013 14.992 1.00 94.81 89 PRO A C 1
ATOM 725 O O . PRO A 1 89 ? -7.888 -2.041 14.457 1.00 94.81 89 PRO A O 1
ATOM 728 N N . THR A 1 90 ? -7.805 -3.698 15.960 1.00 97.00 90 THR A N 1
ATOM 729 C CA . THR A 1 90 ? -6.460 -3.348 16.456 1.00 97.00 90 THR A CA 1
ATOM 730 C C . THR A 1 90 ? -5.405 -3.363 15.350 1.00 97.00 90 THR A C 1
ATOM 732 O O . THR A 1 90 ? -4.496 -2.536 15.378 1.00 97.00 90 THR A O 1
ATOM 735 N N . TYR A 1 91 ? -5.530 -4.263 14.367 1.00 96.75 91 TYR A N 1
ATOM 736 C CA . TYR A 1 91 ? -4.601 -4.342 13.242 1.00 96.75 91 TYR A CA 1
ATOM 737 C C . TYR A 1 91 ? -4.700 -3.101 12.349 1.00 96.75 91 TYR A C 1
ATOM 739 O O . TYR A 1 91 ? -3.668 -2.542 11.987 1.00 96.75 91 TYR A O 1
ATOM 747 N N . ILE A 1 92 ? -5.915 -2.605 12.077 1.00 97.56 92 ILE A N 1
ATOM 748 C CA . ILE A 1 92 ? -6.111 -1.330 11.364 1.00 97.56 92 ILE A CA 1
ATOM 749 C C . ILE A 1 92 ? -5.440 -0.185 12.126 1.00 97.56 92 ILE A C 1
ATOM 751 O O . ILE A 1 92 ? -4.686 0.585 11.536 1.00 97.56 92 ILE A O 1
ATOM 755 N N . GLY A 1 93 ? -5.642 -0.098 13.443 1.00 96.62 93 GLY A N 1
ATOM 756 C CA . GLY A 1 93 ? -5.004 0.938 14.258 1.00 96.62 93 GLY A CA 1
ATOM 757 C C . GLY A 1 93 ? -3.471 0.879 14.232 1.00 96.62 93 GLY A C 1
ATOM 758 O O . GLY A 1 93 ? -2.823 1.914 14.081 1.00 96.62 93 GLY A O 1
ATOM 759 N N . GLN A 1 94 ? -2.889 -0.318 14.354 1.00 95.94 94 GLN A N 1
ATOM 760 C CA . GLN A 1 94 ? -1.438 -0.531 14.257 1.00 95.94 94 GLN A CA 1
ATOM 761 C C . GLN A 1 94 ? -0.901 -0.145 12.876 1.00 95.94 94 GLN A C 1
ATOM 763 O O . GLN A 1 94 ? 0.149 0.489 12.773 1.00 95.94 94 GLN A O 1
ATOM 768 N N . LEU A 1 95 ? -1.636 -0.487 11.818 1.00 95.31 95 LEU A N 1
ATOM 769 C CA . LEU A 1 95 ? -1.250 -0.169 10.452 1.00 95.31 95 LEU A CA 1
ATOM 770 C C . LEU A 1 95 ? -1.285 1.338 10.185 1.00 95.31 95 LEU A C 1
ATOM 772 O O . LEU A 1 95 ? -0.337 1.882 9.629 1.00 95.31 95 LEU A O 1
ATOM 776 N N . GLU A 1 96 ? -2.329 2.035 10.640 1.00 95.69 96 GLU A N 1
ATOM 777 C CA . GLU A 1 96 ? -2.450 3.492 10.484 1.00 95.69 96 GLU A CA 1
ATOM 778 C C . GLU A 1 96 ? -1.339 4.275 11.193 1.00 95.69 96 GLU A C 1
ATOM 780 O O . GLU A 1 96 ? -1.002 5.384 10.772 1.00 95.69 96 GLU A O 1
ATOM 785 N N . ARG A 1 97 ? -0.767 3.708 12.260 1.00 93.69 97 ARG A N 1
ATOM 786 C CA . ARG A 1 97 ? 0.376 4.278 12.989 1.00 93.69 97 ARG A CA 1
ATOM 787 C C . ARG A 1 97 ? 1.737 3.823 12.451 1.00 93.69 97 ARG A C 1
ATOM 789 O O . ARG A 1 97 ? 2.749 4.309 12.940 1.00 93.69 97 ARG A O 1
ATOM 796 N N . GLY A 1 98 ? 1.777 2.920 11.468 1.00 90.50 98 GLY A N 1
ATOM 797 C CA . GLY A 1 98 ? 3.024 2.354 10.942 1.00 90.50 98 GLY A CA 1
ATOM 798 C C . GLY A 1 98 ? 3.728 1.387 11.904 1.00 90.50 98 GLY A C 1
ATOM 799 O O . GLY A 1 98 ? 4.909 1.107 11.738 1.00 90.50 98 GLY A O 1
ATOM 800 N N . GLU A 1 99 ? 3.028 0.867 12.916 1.00 90.94 99 GLU A N 1
ATOM 801 C CA . GLU A 1 99 ? 3.587 -0.045 13.931 1.00 90.94 99 GLU A CA 1
ATOM 802 C C . GLU A 1 99 ? 3.674 -1.498 13.443 1.00 90.94 99 GLU A C 1
ATOM 804 O O . GLU A 1 99 ? 4.353 -2.331 14.048 1.00 90.94 99 GLU A O 1
ATOM 809 N N . 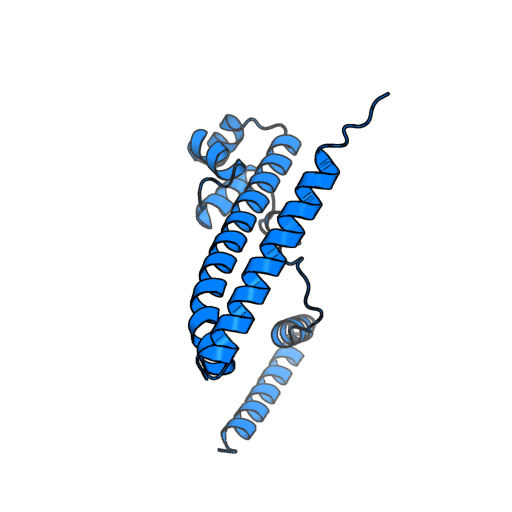LYS A 1 100 ? 2.961 -1.824 12.359 1.00 89.12 100 LYS A N 1
ATOM 810 C CA . LYS A 1 100 ? 2.952 -3.150 11.742 1.00 89.12 100 LYS A CA 1
ATOM 811 C C . LYS A 1 100 ? 3.259 -3.072 10.256 1.00 89.12 100 LYS A C 1
ATOM 813 O O . LYS A 1 100 ? 2.652 -2.297 9.526 1.00 89.12 100 LYS A O 1
ATOM 818 N N . ASN A 1 101 ? 4.120 -3.983 9.813 1.00 86.38 101 ASN A N 1
ATOM 819 C CA . ASN A 1 101 ? 4.326 -4.263 8.400 1.00 86.38 101 ASN A CA 1
ATOM 820 C C . ASN A 1 101 ? 3.130 -5.066 7.881 1.00 86.38 101 ASN A C 1
ATOM 822 O O . ASN A 1 101 ? 2.884 -6.188 8.334 1.00 86.38 101 ASN A O 1
ATOM 826 N N . ALA A 1 102 ? 2.362 -4.481 6.965 1.00 88.94 102 ALA A N 1
ATOM 827 C CA . ALA A 1 102 ? 1.298 -5.202 6.287 1.00 88.94 102 ALA A CA 1
ATOM 828 C C . ALA A 1 102 ? 1.857 -6.104 5.192 1.00 88.94 102 ALA A C 1
ATOM 830 O O . ALA A 1 102 ? 2.773 -5.732 4.462 1.00 88.94 102 ALA A O 1
ATOM 831 N N . THR A 1 103 ? 1.255 -7.283 5.054 1.00 92.31 103 THR A N 1
ATOM 832 C CA . THR A 1 103 ? 1.450 -8.109 3.865 1.00 92.31 103 THR A CA 1
ATOM 833 C C . THR A 1 103 ? 0.740 -7.458 2.678 1.00 92.31 103 THR A C 1
ATOM 835 O O . THR A 1 103 ? -0.209 -6.686 2.845 1.00 92.31 103 THR A O 1
ATOM 838 N N . ILE A 1 104 ? 1.162 -7.804 1.462 1.00 92.69 104 ILE A N 1
ATOM 839 C CA . ILE A 1 104 ? 0.496 -7.356 0.229 1.00 92.69 104 ILE A CA 1
ATOM 840 C C . ILE A 1 104 ? -0.984 -7.767 0.241 1.00 92.69 104 ILE A C 1
ATOM 842 O O . ILE A 1 104 ? -1.847 -6.972 -0.120 1.00 92.69 104 ILE A O 1
ATOM 846 N N . GLU A 1 105 ? -1.291 -8.970 0.731 1.00 94.31 105 GLU A N 1
ATOM 847 C CA . GLU A 1 105 ? -2.666 -9.461 0.863 1.00 94.31 105 GLU A CA 1
ATOM 848 C C . GLU A 1 105 ? -3.506 -8.585 1.807 1.00 94.31 105 GLU A C 1
ATOM 850 O O . GLU A 1 105 ? -4.630 -8.214 1.468 1.00 94.31 105 GLU A O 1
ATOM 855 N N . SER A 1 106 ? -2.960 -8.188 2.962 1.00 94.06 106 SER A N 1
ATOM 856 C CA . SER A 1 106 ? -3.641 -7.265 3.878 1.00 94.06 106 SER A CA 1
ATOM 857 C C . SER A 1 106 ? -3.901 -5.908 3.225 1.00 94.06 106 SER A C 1
ATOM 859 O O . SER A 1 106 ? -4.994 -5.358 3.360 1.00 94.06 106 SER A O 1
ATOM 861 N N . ILE A 1 107 ? -2.928 -5.372 2.482 1.00 94.75 107 ILE A N 1
ATOM 862 C CA . ILE A 1 107 ? -3.102 -4.113 1.749 1.00 94.75 107 ILE A CA 1
ATOM 863 C C . ILE A 1 107 ? -4.183 -4.249 0.668 1.00 94.75 107 ILE A C 1
ATOM 865 O O . ILE A 1 107 ? -5.024 -3.357 0.535 1.00 94.75 107 ILE A O 1
ATOM 869 N N . ALA A 1 108 ? -4.225 -5.366 -0.059 1.00 95.44 108 ALA A N 1
ATOM 870 C CA . ALA A 1 108 ? -5.263 -5.637 -1.052 1.00 95.44 108 ALA A CA 1
ATOM 871 C C . ALA A 1 108 ? -6.665 -5.699 -0.417 1.00 95.44 108 ALA A C 1
ATOM 873 O O . ALA A 1 108 ? -7.594 -5.068 -0.919 1.00 95.44 108 ALA A O 1
ATOM 874 N N . LYS A 1 109 ? -6.817 -6.369 0.734 1.00 96.69 109 LYS A N 1
ATOM 875 C CA . LYS A 1 109 ? -8.090 -6.415 1.480 1.00 96.69 109 LYS A CA 1
ATOM 876 C C . LYS A 1 109 ? -8.544 -5.029 1.936 1.00 96.69 109 LYS A C 1
ATOM 878 O O . LYS A 1 109 ? -9.704 -4.666 1.765 1.00 96.69 109 LYS A O 1
ATOM 883 N N . ILE A 1 110 ? -7.626 -4.233 2.481 1.00 97.00 110 ILE A N 1
ATOM 884 C CA . ILE A 1 110 ? -7.929 -2.889 2.994 1.00 97.00 110 ILE A CA 1
ATOM 885 C C . ILE A 1 110 ? -8.307 -1.932 1.862 1.00 97.00 110 ILE A C 1
ATOM 887 O O . ILE A 1 110 ? -9.274 -1.184 1.978 1.00 97.00 110 ILE A O 1
ATOM 891 N N . THR A 1 111 ? -7.568 -1.958 0.758 1.00 96.31 111 THR A N 1
ATOM 892 C CA . THR A 1 111 ? -7.861 -1.117 -0.412 1.00 96.31 111 THR A CA 1
ATOM 893 C C . THR A 1 111 ? -9.178 -1.511 -1.077 1.00 96.31 111 THR A C 1
ATOM 895 O O . THR A 1 111 ? -9.969 -0.625 -1.393 1.00 96.31 111 THR A O 1
ATOM 898 N N . ALA A 1 112 ? -9.488 -2.809 -1.176 1.00 96.44 112 ALA A N 1
ATOM 899 C CA . ALA A 1 112 ? -10.798 -3.286 -1.620 1.00 96.44 112 ALA A CA 1
ATOM 900 C C . ALA A 1 112 ? -11.934 -2.808 -0.694 1.00 96.44 112 ALA A C 1
ATOM 902 O O . ALA A 1 112 ? -12.939 -2.286 -1.175 1.00 96.44 112 ALA A O 1
ATOM 903 N N . ALA A 1 113 ? -11.753 -2.895 0.629 1.00 97.06 113 ALA A N 1
ATOM 904 C CA . ALA A 1 113 ? -12.723 -2.412 1.618 1.00 97.06 113 ALA A CA 1
ATOM 905 C C . ALA A 1 113 ? -12.958 -0.888 1.559 1.00 97.06 113 ALA A C 1
ATOM 907 O O . ALA A 1 113 ? -14.057 -0.413 1.861 1.00 97.06 113 ALA A O 1
ATOM 908 N N . LEU A 1 114 ? -11.936 -0.131 1.148 1.00 95.94 114 LEU A N 1
ATOM 909 C CA . LEU A 1 114 ? -11.992 1.313 0.897 1.00 95.94 114 LEU A CA 1
ATOM 910 C C . LEU A 1 114 ? -12.465 1.673 -0.519 1.00 95.94 114 LEU A C 1
ATOM 912 O O . LEU A 1 114 ? -12.585 2.859 -0.815 1.00 95.94 114 LEU A O 1
ATOM 916 N N . GLN A 1 115 ? -12.711 0.686 -1.390 1.00 95.50 115 GLN A N 1
ATOM 917 C CA . GLN A 1 115 ? -13.001 0.887 -2.818 1.00 95.50 115 GLN A CA 1
ATOM 918 C C . GLN A 1 115 ? -11.938 1.758 -3.513 1.00 95.50 115 GLN A C 1
ATOM 920 O O . GLN A 1 115 ? -12.230 2.594 -4.368 1.00 95.50 115 GLN A O 1
ATOM 925 N N . LEU A 1 116 ? -10.679 1.565 -3.120 1.00 91.81 116 LEU A N 1
ATOM 926 C CA . LEU A 1 116 ? -9.530 2.333 -3.574 1.00 91.81 116 LEU A CA 1
ATOM 927 C C . LEU A 1 116 ? -8.635 1.443 -4.450 1.00 91.81 116 LEU A C 1
ATOM 929 O O . LEU A 1 116 ? -8.266 0.353 -4.016 1.00 91.81 116 LEU A O 1
ATOM 933 N N . PRO A 1 117 ? -8.210 1.880 -5.647 1.00 91.06 117 PRO A N 1
ATOM 934 C CA . PRO A 1 117 ? -7.216 1.132 -6.407 1.00 91.06 117 PRO A CA 1
ATOM 935 C C . PRO A 1 117 ? -5.857 1.169 -5.693 1.00 91.06 117 PRO A C 1
ATOM 937 O O . PRO A 1 117 ? -5.441 2.213 -5.186 1.00 91.06 117 PRO A O 1
ATOM 940 N N . LEU A 1 118 ? -5.132 0.043 -5.713 1.00 90.62 118 LEU A N 1
ATOM 941 C CA . LEU A 1 118 ? -3.826 -0.106 -5.054 1.00 90.62 118 LEU A CA 1
ATOM 942 C C . LEU A 1 118 ? -2.863 1.032 -5.426 1.00 90.62 118 LEU A C 1
ATOM 944 O O . LEU A 1 118 ? -2.219 1.621 -4.564 1.00 90.62 118 LEU A O 1
ATOM 948 N N . SER A 1 119 ? -2.838 1.411 -6.705 1.00 88.88 119 SER A N 1
ATOM 949 C CA . SER A 1 119 ? -1.991 2.485 -7.231 1.00 88.88 119 SER A CA 1
ATOM 950 C C . SER A 1 119 ? -2.173 3.818 -6.502 1.00 88.88 119 SER A C 1
ATOM 952 O O . SER A 1 119 ? -1.197 4.527 -6.284 1.00 88.88 119 SER A O 1
ATOM 954 N N . LYS A 1 120 ? -3.387 4.160 -6.048 1.00 86.56 120 LYS A N 1
ATOM 955 C CA . LYS A 1 120 ? -3.643 5.405 -5.301 1.00 86.56 120 LYS A CA 1
ATOM 956 C C . LYS A 1 120 ? -3.054 5.385 -3.897 1.00 86.56 120 LYS A C 1
ATOM 958 O O . LYS A 1 120 ? -2.730 6.447 -3.365 1.00 86.56 120 LYS A O 1
ATOM 963 N N . LEU A 1 121 ? -2.909 4.204 -3.301 1.00 88.31 121 LEU A N 1
ATOM 964 C CA . LEU A 1 121 ? -2.272 4.063 -1.999 1.00 88.31 121 LEU A CA 1
ATOM 965 C C . LEU A 1 121 ? -0.754 4.280 -2.094 1.00 88.31 121 LEU A C 1
ATOM 967 O O . LEU A 1 121 ? -0.179 4.913 -1.209 1.00 88.31 121 LEU A O 1
ATOM 971 N N . PHE A 1 122 ? -0.133 3.834 -3.190 1.00 88.69 122 PHE A N 1
ATOM 972 C CA . PHE A 1 122 ? 1.317 3.907 -3.425 1.00 88.69 122 PHE A CA 1
ATOM 973 C C . PHE A 1 122 ? 1.763 5.086 -4.316 1.00 88.69 122 PHE A C 1
ATOM 975 O O . PHE A 1 122 ? 2.955 5.301 -4.504 1.00 88.69 122 PHE A O 1
ATOM 982 N N . ALA A 1 123 ? 0.841 5.901 -4.835 1.00 80.81 123 ALA A N 1
ATOM 983 C CA . ALA A 1 123 ? 1.176 7.009 -5.735 1.00 80.81 123 ALA A CA 1
ATOM 984 C C . ALA A 1 123 ? 2.143 8.018 -5.090 1.00 80.81 123 ALA A C 1
ATOM 986 O O . ALA A 1 123 ? 1.940 8.401 -3.941 1.00 80.81 123 ALA A O 1
ATOM 987 N N . HIS A 1 124 ? 3.144 8.518 -5.816 1.00 71.19 124 HIS A N 1
ATOM 988 C CA . HIS A 1 124 ? 4.096 9.520 -5.301 1.00 71.19 124 HIS A CA 1
ATOM 989 C C . HIS A 1 124 ? 4.864 9.063 -4.041 1.00 71.19 124 HIS A C 1
ATOM 991 O O . HIS A 1 124 ? 5.164 9.879 -3.175 1.00 71.19 124 HIS A O 1
ATOM 997 N N . LEU A 1 125 ? 5.098 7.757 -3.861 1.00 72.25 125 LEU A N 1
ATOM 998 C CA . LEU A 1 125 ? 6.066 7.285 -2.858 1.00 72.25 125 LEU A CA 1
ATOM 999 C C . LEU A 1 125 ? 7.511 7.522 -3.300 1.00 72.25 125 LEU A C 1
ATOM 1001 O O . LEU A 1 125 ? 8.402 7.626 -2.466 1.00 72.25 125 LEU A O 1
ATOM 1005 N N . GLU A 1 126 ? 7.718 7.665 -4.603 1.00 62.97 126 GLU A N 1
ATOM 1006 C CA . GLU A 1 126 ? 8.977 8.076 -5.202 1.00 62.97 126 GLU A CA 1
ATOM 1007 C C . GLU A 1 126 ? 9.024 9.603 -5.242 1.00 62.97 126 GLU A C 1
ATOM 1009 O O . GLU A 1 126 ? 8.712 10.244 -6.242 1.00 62.97 126 GLU A O 1
ATOM 1014 N N . SER A 1 127 ? 9.333 10.214 -4.102 1.00 58.25 127 SER A N 1
ATOM 1015 C CA . SER A 1 127 ? 9.712 11.625 -4.073 1.00 58.25 127 SER A CA 1
ATOM 1016 C C . SER A 1 127 ? 10.823 11.847 -3.054 1.00 58.25 127 SER A C 1
ATOM 1018 O O . SER A 1 127 ? 10.606 12.389 -1.969 1.00 58.25 127 SER A O 1
ATOM 1020 N N . SER A 1 128 ? 12.020 11.410 -3.431 1.00 46.06 128 SER A N 1
ATOM 1021 C CA . SER A 1 128 ? 13.2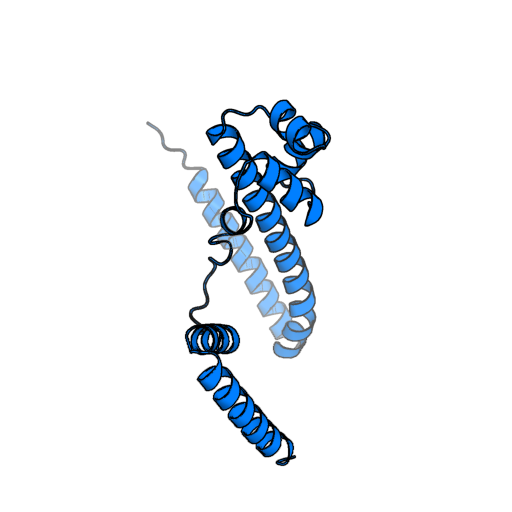87 11.934 -2.927 1.00 46.06 128 SER A CA 1
ATOM 1022 C C . SER A 1 128 ? 14.331 11.798 -4.035 1.00 46.06 128 SER A C 1
ATOM 1024 O O . SER A 1 128 ? 14.903 10.734 -4.217 1.00 46.06 128 SER A O 1
ATOM 1026 N N . GLU A 1 129 ? 14.455 12.877 -4.810 1.00 51.59 129 GLU A N 1
ATOM 1027 C CA . GLU A 1 129 ? 15.681 13.398 -5.427 1.00 51.59 129 GLU A CA 1
ATOM 1028 C C . GLU A 1 129 ? 16.752 12.384 -5.866 1.00 51.59 129 GLU A C 1
ATOM 1030 O O . GLU A 1 129 ? 17.658 12.070 -5.109 1.00 51.59 129 GLU A O 1
ATOM 1035 N N . GLU A 1 130 ? 16.714 12.016 -7.146 1.00 44.62 130 GLU A N 1
ATOM 1036 C CA . GLU A 1 130 ? 17.859 12.112 -8.058 1.00 44.62 130 GLU A CA 1
ATOM 1037 C C . GLU A 1 130 ? 17.284 12.256 -9.474 1.00 44.62 130 GLU A C 1
ATOM 1039 O O . GLU A 1 130 ? 16.543 11.404 -9.954 1.00 44.62 130 GLU A O 1
ATOM 1044 N N . GLN A 1 131 ? 17.568 13.378 -10.144 1.00 50.88 131 GLN A N 1
ATOM 1045 C CA . GLN A 1 131 ? 17.277 13.573 -11.571 1.00 50.88 131 GLN A CA 1
ATOM 1046 C C . GLN A 1 131 ? 18.244 12.737 -12.424 1.00 50.88 131 GLN A C 1
ATOM 1048 O O . GLN A 1 131 ? 18.910 13.262 -13.315 1.00 50.88 131 GLN A O 1
ATOM 1053 N N . GLN A 1 132 ? 18.362 11.447 -12.125 1.00 55.66 132 GLN A N 1
ATOM 1054 C CA . GLN A 1 132 ? 19.024 10.492 -12.989 1.00 55.66 132 GLN A CA 1
ATOM 1055 C C . GLN A 1 132 ? 17.921 9.696 -13.671 1.00 55.66 132 GLN A C 1
ATOM 1057 O O . GLN A 1 132 ? 17.113 9.036 -13.025 1.00 55.66 132 GLN A O 1
ATOM 1062 N N . GLU A 1 133 ? 17.824 9.871 -14.983 1.00 58.78 133 GLU A N 1
ATOM 1063 C CA . GLU A 1 133 ? 16.830 9.204 -15.811 1.00 58.78 133 GLU A CA 1
ATOM 1064 C C . GLU A 1 133 ? 17.004 7.687 -15.632 1.00 58.78 133 GLU A C 1
ATOM 1066 O O . GLU A 1 133 ? 18.054 7.138 -15.965 1.00 58.78 133 GLU A O 1
ATOM 1071 N N . ASP A 1 134 ? 16.018 7.016 -15.031 1.00 76.38 134 ASP A N 1
ATOM 1072 C CA . ASP A 1 134 ? 15.998 5.558 -14.906 1.00 76.38 134 ASP A CA 1
ATOM 1073 C C . ASP A 1 134 ? 15.796 4.973 -16.307 1.00 76.38 134 ASP A C 1
ATOM 1075 O O . ASP A 1 134 ? 14.669 4.784 -16.774 1.00 76.38 134 ASP A O 1
ATOM 1079 N N . ILE A 1 135 ? 16.916 4.777 -17.006 1.00 77.88 135 ILE A N 1
ATOM 1080 C CA . ILE A 1 135 ? 16.968 4.336 -18.401 1.00 77.88 135 ILE A CA 1
ATOM 1081 C C . ILE A 1 135 ? 16.098 3.082 -18.605 1.00 77.88 135 ILE A C 1
ATOM 1083 O O . ILE A 1 135 ? 15.260 3.111 -19.510 1.00 77.88 135 ILE A O 1
ATOM 1087 N N . PRO A 1 136 ? 16.191 2.019 -17.773 1.00 79.88 136 PRO A N 1
ATOM 1088 C CA . PRO A 1 136 ? 15.263 0.890 -17.836 1.00 79.88 136 PRO A CA 1
ATOM 1089 C C . PRO A 1 136 ? 13.781 1.283 -17.824 1.00 79.88 136 PRO A C 1
ATOM 1091 O O . PRO A 1 136 ? 13.019 0.836 -18.688 1.00 79.88 136 PRO A O 1
ATOM 1094 N N . SER A 1 137 ? 13.361 2.134 -16.887 1.00 77.12 137 SER A N 1
ATOM 1095 C CA . SER A 1 137 ? 11.960 2.560 -16.781 1.00 77.12 137 SER A CA 1
ATOM 1096 C C . SER A 1 137 ? 11.511 3.410 -17.965 1.00 77.12 137 SER A C 1
ATOM 1098 O O . SER A 1 137 ? 10.401 3.219 -18.471 1.00 77.12 137 SER A O 1
ATOM 1100 N N . VAL A 1 138 ? 12.364 4.312 -18.456 1.00 80.75 138 VAL A N 1
ATOM 1101 C CA . VAL A 1 138 ? 12.075 5.120 -19.651 1.00 80.75 138 VAL A CA 1
ATOM 1102 C C . VAL A 1 138 ? 11.938 4.228 -20.883 1.00 80.75 138 VAL A C 1
ATOM 1104 O O . VAL A 1 138 ? 10.940 4.325 -21.602 1.00 80.75 138 VAL A O 1
ATOM 1107 N N . CYS A 1 139 ? 12.866 3.290 -21.088 1.00 84.12 139 CYS A N 1
ATOM 1108 C CA . CYS A 1 139 ? 12.780 2.301 -22.161 1.00 84.12 139 CYS A CA 1
ATOM 1109 C C . CYS A 1 139 ? 11.480 1.491 -22.079 1.00 84.12 139 CYS A C 1
ATOM 1111 O O . CYS A 1 139 ? 10.774 1.355 -23.082 1.00 84.12 139 CYS A O 1
ATOM 1113 N N . TYR A 1 140 ? 11.124 1.000 -20.890 1.00 85.69 140 TYR A N 1
ATOM 1114 C CA . TYR A 1 140 ? 9.884 0.257 -20.673 1.00 85.69 140 TYR A CA 1
ATOM 1115 C C . TYR A 1 140 ? 8.644 1.079 -21.059 1.00 85.69 140 TYR A C 1
ATOM 1117 O O . TYR A 1 140 ? 7.793 0.599 -21.814 1.00 85.69 140 TYR A O 1
ATOM 1125 N N . GLN A 1 141 ? 8.562 2.336 -20.613 1.00 83.44 141 GLN A N 1
ATOM 1126 C CA . GLN A 1 141 ? 7.449 3.229 -20.948 1.00 83.44 141 GLN A CA 1
ATOM 1127 C C . GLN A 1 141 ? 7.359 3.503 -22.455 1.00 83.44 141 GLN A C 1
ATOM 1129 O O . GLN A 1 141 ? 6.268 3.427 -23.028 1.00 83.44 141 GLN A O 1
ATOM 1134 N N . MET A 1 142 ? 8.492 3.768 -23.113 1.00 86.44 142 MET A N 1
ATOM 1135 C CA . MET A 1 142 ? 8.543 4.016 -24.558 1.00 86.44 142 MET A CA 1
ATOM 1136 C C . MET A 1 142 ? 8.069 2.806 -25.369 1.00 86.44 142 MET A C 1
ATOM 1138 O O . MET A 1 142 ? 7.339 2.977 -26.348 1.00 86.44 142 MET A O 1
ATOM 1142 N N . ILE A 1 143 ? 8.450 1.591 -24.959 1.00 93.00 143 ILE A N 1
ATOM 1143 C CA . ILE A 1 143 ? 8.039 0.340 -25.614 1.00 93.00 143 ILE A CA 1
ATOM 1144 C C . ILE A 1 143 ? 6.538 0.105 -25.418 1.00 93.00 143 ILE A C 1
ATOM 1146 O O . ILE A 1 143 ? 5.832 -0.210 -26.381 1.00 93.00 143 ILE A O 1
ATOM 1150 N N . LEU A 1 144 ? 6.030 0.305 -24.199 1.00 90.00 144 LEU A N 1
ATOM 1151 C CA . LEU A 1 144 ? 4.622 0.077 -23.871 1.00 90.00 144 LEU A CA 1
ATOM 1152 C C . LEU A 1 144 ? 3.671 0.951 -24.707 1.00 90.00 144 LEU A C 1
ATOM 1154 O O . LEU A 1 144 ? 2.591 0.500 -25.079 1.00 90.00 144 LEU A O 1
ATOM 1158 N N . GLN A 1 145 ? 4.088 2.171 -25.056 1.00 90.25 145 GLN A N 1
ATOM 1159 C CA . GLN A 1 145 ? 3.310 3.105 -25.882 1.00 90.25 145 GLN A CA 1
ATOM 1160 C C . GLN A 1 145 ? 3.234 2.723 -27.373 1.00 90.25 145 GLN A C 1
ATOM 1162 O O . GLN A 1 145 ? 2.508 3.365 -28.135 1.00 90.25 145 GLN A O 1
ATOM 1167 N N . GLN A 1 146 ? 3.968 1.702 -27.823 1.00 92.38 146 GLN A N 1
ATOM 1168 C CA . GLN A 1 146 ? 3.947 1.260 -29.218 1.00 92.38 146 GLN A CA 1
ATOM 1169 C C . GLN A 1 146 ? 2.930 0.133 -29.466 1.00 92.38 146 GLN A C 1
ATOM 1171 O O . GLN A 1 146 ? 2.709 -0.705 -28.596 1.00 92.38 146 GLN A O 1
ATOM 1176 N N . PRO A 1 147 ? 2.369 0.019 -30.685 1.00 95.62 147 PRO A N 1
ATOM 1177 C CA . PRO A 1 147 ? 1.579 -1.145 -31.083 1.00 95.62 147 PRO A CA 1
ATOM 1178 C C . PRO A 1 147 ? 2.377 -2.456 -31.009 1.00 95.62 147 PRO A C 1
ATOM 1180 O O . PRO A 1 147 ? 3.574 -2.474 -31.305 1.00 95.62 147 PRO A O 1
ATOM 1183 N N . GLU A 1 148 ? 1.695 -3.572 -30.738 1.00 91.50 148 GLU A N 1
ATOM 1184 C CA . GLU A 1 148 ? 2.298 -4.902 -30.525 1.00 91.50 148 GLU A CA 1
ATOM 1185 C C . GLU A 1 148 ? 3.285 -5.313 -31.637 1.00 91.50 148 GLU A C 1
ATOM 1187 O O . GLU A 1 148 ? 4.366 -5.841 -31.376 1.00 91.50 148 GLU A O 1
ATOM 1192 N N . LYS A 1 149 ? 2.964 -5.002 -32.902 1.00 93.75 149 LYS A N 1
ATOM 1193 C CA . LYS A 1 149 ? 3.846 -5.284 -34.048 1.00 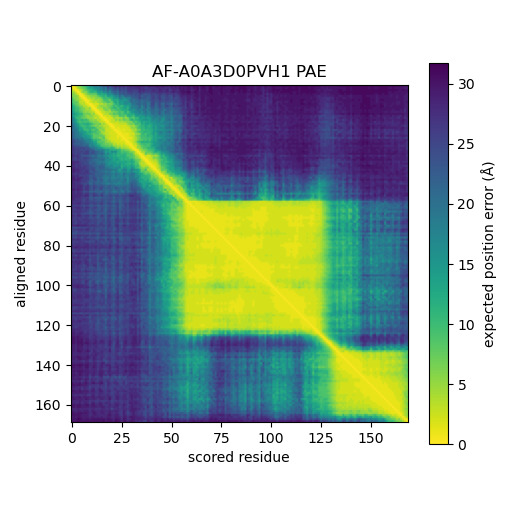93.75 149 LYS A CA 1
ATOM 1194 C C . LYS A 1 149 ? 5.205 -4.578 -33.934 1.00 93.75 149 LYS A C 1
ATOM 1196 O O . LYS A 1 149 ? 6.223 -5.164 -34.292 1.00 93.75 149 LYS A O 1
ATOM 1201 N N . LYS A 1 150 ? 5.228 -3.334 -33.442 1.00 91.94 150 LYS A N 1
ATOM 1202 C CA . LYS A 1 150 ? 6.465 -2.566 -33.232 1.00 91.94 150 LYS A CA 1
ATOM 1203 C C . LYS A 1 150 ? 7.216 -3.047 -31.995 1.00 91.94 150 LYS A C 1
ATOM 1205 O O . LYS A 1 150 ? 8.432 -3.161 -32.063 1.00 91.94 150 LYS A O 1
ATOM 1210 N N . GLN A 1 151 ? 6.515 -3.394 -30.915 1.00 91.50 151 GLN A N 1
ATOM 1211 C CA . GLN A 1 151 ? 7.139 -3.975 -29.718 1.00 91.50 151 GLN A CA 1
ATOM 1212 C C . GLN A 1 151 ? 7.924 -5.250 -30.057 1.00 91.50 151 GLN A C 1
ATOM 1214 O O . GLN A 1 151 ? 9.081 -5.379 -29.669 1.00 91.50 151 GLN A O 1
ATOM 1219 N N . LYS A 1 152 ? 7.341 -6.148 -30.867 1.00 92.88 152 LYS A N 1
ATOM 1220 C CA . LYS A 1 152 ? 8.018 -7.368 -31.349 1.00 92.88 152 LYS A CA 1
ATOM 1221 C C . LYS A 1 152 ? 9.264 -7.069 -32.188 1.00 92.88 152 LYS A C 1
ATOM 1223 O O . LYS A 1 152 ? 10.264 -7.768 -32.063 1.00 92.88 152 LYS A O 1
ATOM 1228 N N . ALA A 1 153 ? 9.217 -6.034 -33.028 1.00 95.06 153 ALA A N 1
ATOM 1229 C CA . ALA A 1 153 ? 10.378 -5.609 -33.807 1.00 95.06 153 ALA A CA 1
ATOM 1230 C C . ALA A 1 153 ? 11.493 -5.042 -32.910 1.00 95.06 153 ALA A C 1
ATOM 1232 O O . ALA A 1 153 ? 12.655 -5.388 -33.099 1.00 95.06 153 ALA A O 1
ATOM 1233 N N . ILE A 1 154 ? 11.134 -4.227 -31.910 1.00 95.00 154 ILE A N 1
ATOM 1234 C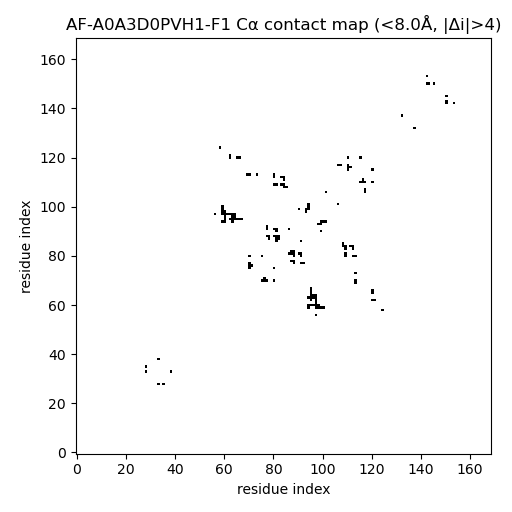 CA . ILE A 1 154 ? 12.079 -3.680 -30.925 1.00 95.00 154 ILE A CA 1
ATOM 1235 C C . ILE A 1 154 ? 12.740 -4.809 -30.130 1.00 95.00 154 ILE A C 1
ATOM 1237 O O . ILE A 1 154 ? 13.956 -4.807 -29.991 1.00 95.00 154 ILE A O 1
ATOM 1241 N N . LEU A 1 155 ? 11.969 -5.800 -29.670 1.00 92.62 155 LEU A N 1
ATOM 1242 C CA . LEU A 1 155 ? 12.509 -6.958 -28.952 1.00 92.62 155 LEU A CA 1
ATOM 1243 C C . LEU A 1 155 ? 13.582 -7.682 -29.771 1.00 92.62 155 LEU A C 1
ATOM 1245 O O . LEU A 1 155 ? 14.653 -7.966 -29.244 1.00 92.62 155 LEU A O 1
ATOM 1249 N N . LYS A 1 156 ? 13.313 -7.936 -31.057 1.00 94.38 156 LYS A N 1
ATOM 1250 C CA . LYS A 1 156 ? 14.274 -8.601 -31.941 1.00 94.38 156 LYS A CA 1
ATOM 1251 C C . LYS A 1 156 ? 15.570 -7.795 -32.078 1.00 94.38 156 LYS A C 1
ATOM 1253 O O . LYS A 1 156 ? 16.646 -8.353 -31.928 1.00 94.38 156 LYS A O 1
ATOM 1258 N N . LEU A 1 157 ? 15.463 -6.481 -32.287 1.00 95.25 157 LEU A N 1
ATOM 1259 C CA . LEU A 1 157 ? 16.634 -5.602 -32.372 1.00 95.25 157 LEU A CA 1
ATOM 1260 C C . LEU A 1 157 ? 17.444 -5.587 -31.072 1.00 95.25 157 LEU A C 1
ATOM 1262 O O . LEU A 1 157 ? 18.667 -5.630 -31.120 1.00 95.25 157 LEU A O 1
ATOM 1266 N N . LEU A 1 158 ? 16.778 -5.535 -29.915 1.00 93.75 158 LEU A N 1
ATOM 1267 C CA . LEU A 1 158 ? 17.459 -5.574 -28.620 1.00 93.75 158 LEU A CA 1
ATOM 1268 C C . LEU A 1 158 ? 18.191 -6.902 -28.412 1.00 93.75 158 LEU A C 1
ATOM 1270 O O . LEU A 1 158 ? 19.317 -6.888 -27.931 1.00 93.75 158 LEU A O 1
ATOM 1274 N N . GLN A 1 159 ? 17.590 -8.027 -28.806 1.00 93.06 159 GLN A N 1
ATOM 1275 C CA . GLN A 1 159 ? 18.242 -9.339 -28.758 1.00 93.06 159 GLN A CA 1
ATOM 1276 C C . GLN A 1 159 ? 19.486 -9.385 -29.646 1.00 93.06 159 GLN A C 1
ATOM 1278 O O . GLN A 1 159 ? 20.529 -9.851 -29.196 1.00 93.06 159 GLN A O 1
ATOM 1283 N N . ASP A 1 160 ? 19.391 -8.858 -30.868 1.00 93.56 160 ASP A N 1
ATOM 1284 C CA . ASP A 1 160 ? 20.520 -8.801 -31.797 1.00 93.56 160 ASP A CA 1
ATOM 1285 C C . ASP A 1 160 ? 21.657 -7.923 -31.232 1.00 93.56 160 ASP A C 1
ATOM 1287 O O . ASP A 1 160 ? 22.821 -8.310 -31.279 1.00 93.56 160 ASP A O 1
ATOM 1291 N N . ILE A 1 161 ? 21.329 -6.765 -30.644 1.00 92.81 161 ILE A N 1
ATOM 1292 C CA . ILE A 1 161 ? 22.313 -5.855 -30.031 1.00 92.81 161 ILE A CA 1
ATOM 1293 C C . ILE A 1 161 ? 22.977 -6.494 -28.810 1.00 92.81 161 ILE A C 1
ATOM 1295 O O . ILE A 1 161 ? 24.198 -6.448 -28.696 1.00 92.81 161 ILE A O 1
ATOM 1299 N N . VAL A 1 162 ? 22.198 -7.091 -27.904 1.00 91.88 162 VAL A N 1
ATOM 1300 C CA . VAL A 1 162 ? 22.741 -7.756 -26.709 1.00 91.88 162 VAL A CA 1
ATOM 1301 C C . VAL A 1 162 ? 23.678 -8.889 -27.117 1.00 91.88 162 VAL A C 1
ATOM 1303 O O . VAL A 1 162 ? 24.786 -8.965 -26.597 1.00 91.88 162 VAL A O 1
ATOM 1306 N N . ALA A 1 163 ? 23.294 -9.691 -28.113 1.00 89.50 163 ALA A N 1
ATOM 1307 C CA . ALA A 1 163 ? 24.149 -10.748 -28.636 1.00 89.50 163 ALA A CA 1
ATOM 1308 C C . ALA A 1 163 ? 25.474 -10.205 -29.196 1.00 89.50 163 ALA A C 1
ATOM 1310 O O . ALA A 1 163 ? 26.507 -10.840 -29.025 1.00 89.50 163 ALA A O 1
ATOM 1311 N N . VAL A 1 164 ? 25.486 -9.039 -29.851 1.00 92.94 164 VAL A N 1
ATOM 1312 C CA . VAL A 1 164 ? 26.739 -8.417 -30.320 1.00 92.94 164 VAL A CA 1
ATOM 1313 C C . VAL A 1 164 ? 27.619 -7.988 -29.145 1.00 92.94 164 VAL A C 1
ATOM 1315 O O . VAL A 1 164 ? 28.815 -8.257 -29.164 1.00 92.94 164 VAL A O 1
ATOM 1318 N N . LEU A 1 165 ? 27.033 -7.374 -28.117 1.00 85.31 165 LEU A N 1
ATOM 1319 C CA . LEU A 1 165 ? 27.770 -6.878 -26.950 1.00 85.31 165 LEU A CA 1
ATOM 1320 C C . LEU A 1 165 ? 28.363 -8.004 -26.085 1.00 85.31 165 LEU A C 1
ATOM 1322 O O . LEU A 1 165 ? 29.415 -7.817 -25.4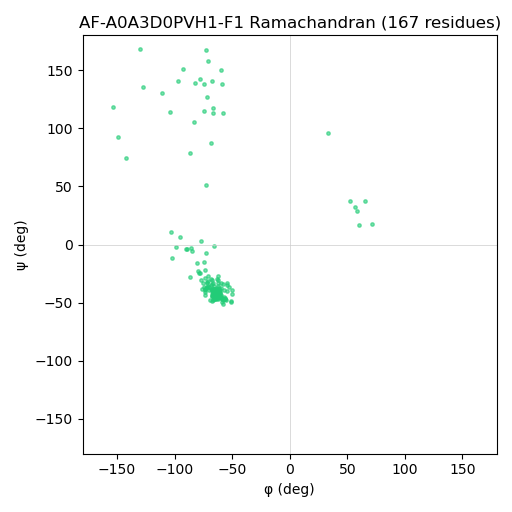87 1.00 85.31 165 LEU A O 1
ATOM 1326 N N . GLU A 1 166 ? 27.722 -9.173 -26.035 1.00 82.88 166 GLU A N 1
ATOM 1327 C CA . GLU A 1 166 ? 28.225 -10.352 -25.310 1.00 82.88 166 GLU A CA 1
ATOM 1328 C C . GLU A 1 166 ? 29.397 -11.058 -26.020 1.00 82.88 166 GLU A C 1
ATOM 1330 O O . GLU A 1 166 ? 30.081 -11.868 -25.405 1.00 82.88 166 GLU A O 1
ATOM 1335 N N . ASN A 1 167 ? 29.646 -10.762 -27.301 1.00 71.44 167 ASN A N 1
ATOM 1336 C CA . ASN A 1 167 ? 30.716 -11.378 -28.096 1.00 71.44 167 ASN A CA 1
ATOM 1337 C C . ASN A 1 167 ? 32.020 -10.546 -28.133 1.00 71.44 167 ASN A C 1
ATOM 1339 O O . ASN A 1 167 ? 32.931 -10.891 -28.888 1.00 71.44 167 ASN A O 1
ATOM 1343 N N . GLU A 1 168 ? 32.109 -9.452 -27.366 1.00 56.09 168 GLU A N 1
ATOM 1344 C CA . GLU A 1 168 ? 33.287 -8.565 -27.301 1.00 56.09 168 GLU A CA 1
ATOM 1345 C C . GLU A 1 168 ? 34.170 -8.758 -26.041 1.00 56.09 168 GLU A C 1
ATOM 1347 O O . GLU A 1 168 ? 35.099 -7.975 -25.829 1.00 56.09 168 GLU A O 1
ATOM 1352 N N . GLU A 1 169 ? 33.946 -9.812 -25.243 1.00 46.06 169 GLU A N 1
ATOM 1353 C CA . GLU A 1 169 ? 34.865 -10.298 -24.184 1.00 46.06 169 GLU A CA 1
ATOM 1354 C C . GLU A 1 169 ? 35.648 -11.549 -24.621 1.00 46.06 169 GLU A C 1
ATOM 1356 O O . GLU A 1 169 ? 36.859 -11.624 -24.298 1.00 46.06 169 GLU A O 1
#

Secondary structure (DSSP, 8-state):
----THHHHHHHHHHHHHHHHHHHHHHHHHHTT--HHHHHHHHHHHHHHHHHHHHHHHHHHHHHHHHHHHHHHTT--HHHHHHHHTS-HHHHHHHHTT-S---HHHHHHHHHHTT--HHHHHTT---S------HHHHHHHHHHTS-HHHHHHHHHHHHHHHHHHHT--

pLDDT: mean 74.39, std 22.05, range [36.34, 98.19]